Protein AF-A0A9E5SYT3-F1 (afdb_monomer)

Structure (mmCIF, N/CA/C/O backbone):
d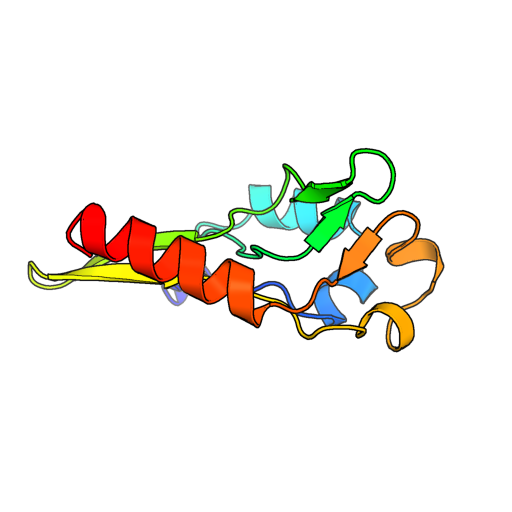ata_AF-A0A9E5SYT3-F1
#
_entry.id   AF-A0A9E5SYT3-F1
#
loop_
_atom_site.group_PDB
_atom_site.id
_atom_site.type_symbol
_atom_site.label_atom_id
_atom_site.label_alt_id
_atom_site.label_comp_id
_atom_site.label_asym_id
_atom_site.label_entity_id
_atom_site.label_seq_id
_atom_site.pdbx_PDB_ins_code
_atom_site.Cartn_x
_atom_site.Cartn_y
_atom_site.Cartn_z
_atom_site.occupancy
_atom_site.B_iso_or_equiv
_atom_site.auth_seq_id
_atom_site.auth_comp_id
_atom_site.auth_asym_id
_atom_site.auth_atom_id
_atom_site.pdbx_PDB_model_num
ATOM 1 N N . MET A 1 1 ? -11.449 -13.613 -3.047 1.00 69.50 1 MET A N 1
ATOM 2 C CA . MET A 1 1 ? -11.213 -13.043 -1.698 1.00 69.50 1 MET A CA 1
ATOM 3 C C . MET A 1 1 ? -12.443 -12.318 -1.151 1.00 69.50 1 MET A C 1
ATOM 5 O O . MET A 1 1 ? -12.751 -12.545 0.011 1.00 69.50 1 MET A O 1
ATOM 9 N N . GLY A 1 2 ? -13.195 -11.557 -1.965 1.00 71.69 2 GLY A N 1
ATOM 10 C CA . GLY A 1 2 ? -14.424 -10.861 -1.527 1.00 71.69 2 GLY A CA 1
ATOM 11 C C . GLY A 1 2 ? -15.448 -11.755 -0.812 1.00 71.69 2 GLY A C 1
ATOM 12 O O . GLY A 1 2 ? -15.815 -11.479 0.323 1.00 71.69 2 GLY A O 1
ATOM 13 N N . LEU A 1 3 ? -15.790 -12.919 -1.384 1.00 78.88 3 LEU A N 1
ATOM 14 C CA . LEU A 1 3 ? -16.726 -13.881 -0.766 1.00 78.88 3 LEU A CA 1
ATOM 15 C C . LEU A 1 3 ? -16.254 -14.478 0.575 1.00 78.88 3 LEU A C 1
ATOM 17 O O . LEU A 1 3 ? -17.072 -14.988 1.333 1.00 78.88 3 LEU A O 1
ATOM 21 N N . ILE A 1 4 ? -14.947 -14.445 0.858 1.00 85.62 4 ILE A N 1
ATOM 22 C CA . ILE A 1 4 ? -14.369 -14.957 2.113 1.00 85.62 4 ILE A CA 1
ATOM 23 C C . ILE A 1 4 ? -14.358 -13.857 3.194 1.00 85.62 4 ILE A C 1
ATOM 25 O O . ILE A 1 4 ? -14.303 -14.169 4.381 1.00 85.62 4 ILE A O 1
ATOM 29 N N . GLY A 1 5 ? -14.453 -12.578 2.806 1.00 88.12 5 GLY A N 1
ATOM 30 C CA . GLY A 1 5 ? -14.522 -11.450 3.739 1.00 88.12 5 GLY A CA 1
ATOM 31 C C . GLY A 1 5 ? -13.164 -10.989 4.274 1.00 88.12 5 GLY A C 1
ATOM 32 O O . GLY A 1 5 ? -13.017 -10.754 5.474 1.00 88.12 5 GLY A O 1
ATOM 33 N N . PHE A 1 6 ? -12.156 -10.872 3.403 1.00 92.69 6 PHE A N 1
ATOM 34 C CA . PHE A 1 6 ? -10.864 -10.277 3.771 1.00 92.69 6 PHE A CA 1
ATOM 35 C C . PHE A 1 6 ? -11.032 -8.792 4.116 1.00 92.69 6 PHE A C 1
ATOM 37 O O . PHE A 1 6 ? -11.773 -8.080 3.448 1.00 92.69 6 PHE A O 1
ATOM 44 N N . SER A 1 7 ? -10.334 -8.321 5.153 1.00 94.50 7 SER A N 1
ATOM 45 C CA . SER A 1 7 ? -10.398 -6.913 5.581 1.00 94.50 7 SER A CA 1
ATOM 46 C C . SER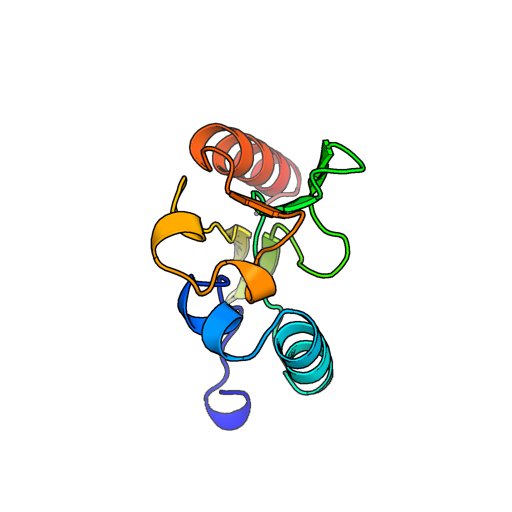 A 1 7 ? -9.378 -6.013 4.883 1.00 94.50 7 SER A C 1
ATOM 48 O O . SER A 1 7 ? -9.611 -4.817 4.759 1.00 94.50 7 SER A O 1
ATOM 50 N N . ALA A 1 8 ? -8.240 -6.577 4.477 1.00 95.56 8 ALA A N 1
ATOM 51 C CA . ALA A 1 8 ? -7.165 -5.912 3.750 1.00 95.56 8 ALA A CA 1
ATOM 52 C C . ALA A 1 8 ? -6.168 -6.963 3.237 1.00 95.56 8 ALA A C 1
ATOM 54 O O . ALA A 1 8 ? -6.163 -8.102 3.717 1.00 95.56 8 ALA A O 1
ATOM 55 N N . MET A 1 9 ? -5.286 -6.564 2.325 1.00 95.75 9 MET A N 1
ATOM 56 C CA . MET A 1 9 ? -4.144 -7.366 1.882 1.00 95.75 9 MET A CA 1
ATOM 57 C C . MET A 1 9 ? -2.916 -6.471 1.724 1.00 95.75 9 MET A C 1
ATOM 59 O O . MET A 1 9 ? -3.021 -5.384 1.171 1.00 95.75 9 MET A O 1
ATOM 63 N N . ALA A 1 10 ? -1.748 -6.923 2.181 1.00 96.56 10 ALA A N 1
ATOM 64 C CA . ALA A 1 10 ? -0.488 -6.264 1.849 1.00 96.56 10 ALA A CA 1
ATOM 65 C C . ALA A 1 10 ? -0.030 -6.684 0.446 1.00 96.56 10 ALA A C 1
ATOM 67 O O . ALA A 1 10 ? -0.137 -7.860 0.097 1.00 96.56 10 ALA A O 1
ATOM 68 N N . ILE A 1 11 ? 0.494 -5.742 -0.336 1.00 95.81 11 ILE A N 1
ATOM 69 C CA . ILE A 1 11 ? 1.112 -6.043 -1.631 1.00 95.81 11 ILE A CA 1
ATOM 70 C C . ILE A 1 11 ? 2.428 -6.789 -1.384 1.00 95.81 11 ILE A C 1
ATOM 72 O O . ILE A 1 11 ? 3.312 -6.298 -0.678 1.00 95.81 11 ILE A O 1
ATOM 76 N N . GLY A 1 12 ? 2.559 -7.973 -1.969 1.00 94.88 12 GLY A N 1
ATOM 77 C CA . GLY A 1 12 ? 3.782 -8.756 -2.018 1.00 94.88 12 GLY A CA 1
ATOM 78 C C . GLY A 1 12 ? 4.542 -8.554 -3.329 1.00 94.88 12 GLY A C 1
ATOM 79 O O . GLY A 1 12 ? 4.162 -7.787 -4.213 1.00 94.88 12 GLY A O 1
ATOM 80 N N . ASN A 1 13 ? 5.676 -9.242 -3.457 1.00 95.06 13 ASN A N 1
ATOM 81 C CA . ASN A 1 13 ? 6.498 -9.159 -4.664 1.00 95.06 13 ASN A CA 1
ATOM 82 C C . ASN A 1 13 ? 5.854 -9.862 -5.869 1.00 95.06 13 ASN A C 1
ATOM 84 O O . ASN A 1 13 ? 6.080 -9.428 -6.993 1.00 95.06 13 ASN A O 1
ATOM 88 N N . HIS A 1 14 ? 5.053 -10.909 -5.650 1.00 96.00 14 HIS A N 1
ATOM 89 C CA . HIS A 1 14 ? 4.427 -11.668 -6.738 1.00 96.00 14 HIS A CA 1
ATOM 90 C C . HIS A 1 14 ? 3.267 -10.928 -7.405 1.00 96.00 14 HIS A C 1
ATOM 92 O O . HIS A 1 14 ? 2.991 -11.179 -8.570 1.00 96.00 14 HIS A O 1
ATOM 98 N N . GLU A 1 15 ? 2.660 -9.937 -6.748 1.00 95.00 15 GLU A N 1
ATOM 99 C CA . GLU A 1 15 ? 1.704 -9.036 -7.405 1.00 95.00 15 GLU A CA 1
ATOM 100 C C . GLU A 1 15 ? 2.317 -8.337 -8.632 1.00 95.00 15 GLU A C 1
ATOM 102 O O . GLU A 1 15 ? 1.622 -8.071 -9.612 1.00 95.00 15 GLU A O 1
ATOM 107 N N . PHE A 1 16 ? 3.633 -8.100 -8.629 1.00 95.88 16 PHE A N 1
ATOM 108 C CA . PHE A 1 16 ? 4.339 -7.477 -9.747 1.00 95.88 16 PHE A CA 1
ATOM 109 C C . PHE A 1 16 ? 4.640 -8.431 -10.907 1.00 95.88 16 PHE A C 1
ATOM 111 O O . PHE A 1 16 ? 5.069 -7.959 -11.963 1.00 95.88 16 PHE A O 1
ATOM 118 N N . ASP A 1 17 ? 4.381 -9.735 -10.780 1.00 93.81 17 ASP A N 1
ATOM 119 C CA . ASP A 1 17 ? 4.480 -10.670 -11.910 1.00 93.81 17 ASP A CA 1
ATOM 120 C C . ASP A 1 17 ? 3.489 -10.293 -13.024 1.00 93.81 17 ASP A C 1
ATOM 122 O O . ASP A 1 17 ? 3.746 -10.543 -14.203 1.00 93.81 17 ASP A O 1
ATOM 126 N N . TRP A 1 18 ? 2.403 -9.602 -12.660 1.00 91.00 18 TRP A N 1
ATOM 127 C CA . TRP A 1 18 ? 1.355 -9.146 -13.569 1.00 91.00 18 TRP A CA 1
ATOM 128 C C . TRP A 1 18 ? 1.457 -7.673 -13.967 1.00 91.00 18 TRP A C 1
ATOM 130 O O . TRP A 1 18 ? 0.574 -7.195 -14.662 1.00 91.00 18 TRP A O 1
ATOM 140 N N . THR A 1 19 ? 2.539 -6.965 -13.621 1.00 93.00 19 THR A N 1
ATOM 141 C CA . THR A 1 19 ? 2.724 -5.510 -13.832 1.00 93.00 19 THR A CA 1
ATOM 142 C C . THR A 1 19 ? 1.881 -4.613 -12.917 1.00 93.00 19 THR A C 1
ATOM 144 O O . THR A 1 19 ? 0.864 -5.019 -12.362 1.00 93.00 19 THR A O 1
ATOM 147 N N . VAL A 1 20 ? 2.301 -3.351 -12.780 1.00 94.00 20 VAL A N 1
ATOM 148 C CA . VAL A 1 20 ? 1.598 -2.342 -11.967 1.00 94.00 20 VAL A CA 1
ATOM 149 C C . VAL A 1 20 ? 0.188 -2.055 -12.489 1.00 94.00 20 VAL A C 1
ATOM 151 O O . VAL A 1 20 ? -0.712 -1.818 -11.689 1.00 94.00 20 VAL A O 1
ATOM 154 N N . ASP A 1 21 ? -0.026 -2.093 -13.804 1.00 94.31 21 ASP A N 1
ATOM 155 C CA . ASP A 1 21 ? -1.337 -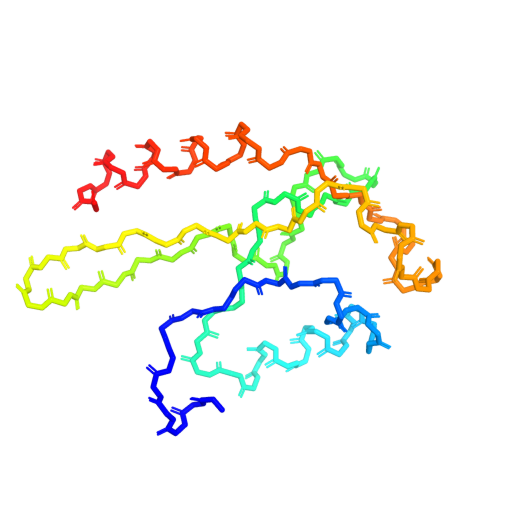1.786 -14.384 1.00 94.31 21 ASP A CA 1
ATOM 156 C C . ASP A 1 21 ? -2.375 -2.844 -13.995 1.00 94.31 21 ASP A C 1
ATOM 158 O O . ASP A 1 21 ? -3.479 -2.495 -13.582 1.00 94.31 21 ASP A O 1
ATOM 162 N N . THR A 1 22 ? -2.001 -4.126 -13.994 1.00 93.25 22 THR A N 1
ATOM 163 C CA . THR A 1 22 ? -2.890 -5.191 -13.508 1.00 93.25 22 THR A CA 1
ATOM 164 C C . THR A 1 22 ? -3.095 -5.127 -11.997 1.00 93.25 22 THR A C 1
ATOM 166 O O . THR A 1 22 ? -4.188 -5.432 -11.528 1.00 93.25 22 THR A O 1
ATOM 169 N N . ILE A 1 23 ? -2.101 -4.694 -11.209 1.00 93.44 23 ILE A N 1
ATOM 170 C CA . ILE A 1 23 ? -2.317 -4.429 -9.775 1.00 93.44 23 ILE A CA 1
ATOM 171 C C . ILE A 1 23 ? -3.407 -3.364 -9.601 1.00 93.44 23 ILE A C 1
ATOM 173 O O . ILE A 1 23 ? -4.348 -3.585 -8.843 1.00 93.44 23 ILE A O 1
ATOM 177 N N . LYS A 1 24 ? -3.315 -2.244 -10.328 1.00 92.38 24 LYS A N 1
ATOM 178 C CA . LYS A 1 24 ? -4.300 -1.152 -10.275 1.00 92.38 24 LYS A CA 1
ATOM 179 C C . LYS A 1 24 ? -5.692 -1.606 -10.710 1.00 92.38 24 LYS A C 1
ATOM 181 O O . LYS A 1 24 ? -6.656 -1.345 -10.002 1.00 92.38 24 LYS A O 1
ATOM 186 N N . GLU A 1 25 ? -5.795 -2.337 -11.817 1.00 92.12 25 GLU A N 1
ATOM 187 C CA . GLU A 1 25 ? -7.067 -2.903 -12.286 1.00 92.12 25 GLU A CA 1
ATOM 188 C C . GLU A 1 25 ? -7.669 -3.864 -11.250 1.00 92.12 25 GLU A C 1
ATOM 190 O O . GLU A 1 25 ? -8.862 -3.819 -10.948 1.00 92.12 25 GLU A O 1
ATOM 195 N N . ASN A 1 26 ? -6.844 -4.715 -10.643 1.00 87.50 26 ASN A N 1
ATOM 196 C CA . ASN A 1 26 ? -7.297 -5.618 -9.594 1.00 87.50 26 ASN A CA 1
ATOM 197 C C . ASN A 1 26 ? -7.824 -4.854 -8.370 1.00 87.50 26 ASN A C 1
ATOM 199 O O . ASN A 1 26 ? -8.786 -5.304 -7.753 1.00 87.50 26 ASN A O 1
ATOM 203 N N . MET A 1 27 ? -7.243 -3.700 -8.028 1.00 86.69 27 MET A N 1
ATOM 204 C CA . MET A 1 27 ? -7.730 -2.864 -6.925 1.00 86.69 27 MET A CA 1
ATOM 205 C C . MET A 1 27 ? -9.131 -2.309 -7.162 1.00 86.69 27 MET A C 1
ATOM 207 O O . MET A 1 27 ? -9.896 -2.197 -6.210 1.00 86.69 27 MET A O 1
ATOM 211 N N . GLU A 1 28 ? -9.491 -2.003 -8.408 1.00 86.62 28 GLU A N 1
ATOM 212 C CA . GLU A 1 28 ? -10.847 -1.559 -8.756 1.00 86.62 28 GLU A CA 1
ATOM 213 C C . GLU A 1 28 ? -11.884 -2.685 -8.611 1.00 86.62 28 GLU A C 1
ATOM 215 O O . GLU A 1 28 ? -13.065 -2.423 -8.391 1.00 86.62 28 GLU A O 1
ATOM 220 N N . ASN A 1 29 ? -11.438 -3.941 -8.695 1.00 86.31 29 ASN A N 1
ATOM 221 C CA . ASN A 1 29 ? -12.283 -5.134 -8.651 1.00 86.31 29 ASN A CA 1
ATOM 222 C C . ASN A 1 29 ? -12.318 -5.826 -7.271 1.00 86.31 29 ASN A C 1
ATOM 224 O O . ASN A 1 29 ? -12.951 -6.876 -7.126 1.00 86.31 29 ASN A O 1
ATOM 228 N N . MET A 1 30 ? -11.626 -5.289 -6.259 1.00 86.38 30 MET A N 1
ATOM 229 C CA . MET A 1 30 ? -11.573 -5.856 -4.908 1.00 86.38 30 MET A CA 1
ATOM 230 C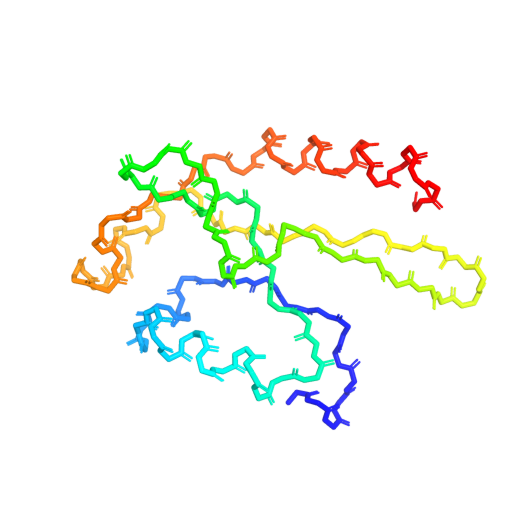 C . MET A 1 30 ? -12.430 -5.070 -3.913 1.00 86.38 30 MET A C 1
ATOM 232 O O . MET A 1 30 ? -12.340 -3.853 -3.811 1.00 86.38 30 MET A O 1
ATOM 236 N N . ASP A 1 31 ? -13.171 -5.793 -3.072 1.00 89.19 31 ASP A N 1
ATOM 237 C CA . ASP A 1 31 ? -13.987 -5.206 -1.996 1.00 89.19 31 ASP A CA 1
ATOM 238 C C . ASP A 1 31 ? -13.177 -4.840 -0.731 1.00 89.19 31 ASP A C 1
ATOM 240 O O . ASP A 1 31 ? -13.745 -4.537 0.320 1.00 89.19 31 ASP A O 1
ATOM 244 N N . PHE A 1 32 ? -11.846 -4.924 -0.786 1.00 91.19 32 PHE A N 1
ATOM 245 C CA . PHE A 1 32 ? -10.939 -4.621 0.322 1.00 91.19 32 PHE A CA 1
ATOM 246 C C . PHE A 1 32 ? -9.674 -3.929 -0.201 1.00 91.19 32 PHE A C 1
ATOM 248 O O . PHE A 1 32 ? -9.264 -4.169 -1.338 1.00 91.19 32 PHE A O 1
ATOM 255 N N . PRO A 1 33 ? -9.021 -3.085 0.616 1.00 92.81 33 PRO A N 1
ATOM 256 C CA . PRO A 1 33 ? -7.865 -2.323 0.168 1.00 92.81 33 PRO A CA 1
ATOM 257 C C . PRO A 1 33 ? -6.609 -3.197 0.037 1.00 92.81 33 PRO A C 1
ATOM 259 O O . PRO A 1 33 ? -6.310 -4.020 0.913 1.00 92.81 33 PRO A O 1
ATOM 262 N N . LEU A 1 34 ? -5.838 -2.943 -1.025 1.00 93.62 34 LEU A N 1
ATOM 263 C CA . LEU A 1 34 ? -4.432 -3.333 -1.115 1.00 93.62 34 LEU A CA 1
ATOM 264 C C . LEU A 1 34 ? -3.556 -2.291 -0.421 1.00 93.62 34 LEU A C 1
ATOM 266 O O . LEU A 1 34 ? -3.719 -1.085 -0.628 1.00 93.62 34 LEU A O 1
ATOM 270 N N . LEU A 1 35 ? -2.629 -2.772 0.402 1.00 97.38 35 LEU A N 1
ATOM 271 C CA . LEU A 1 35 ? -1.848 -1.951 1.308 1.00 97.38 35 LEU A CA 1
ATOM 272 C C . LEU A 1 35 ? -0.344 -2.034 1.029 1.00 97.38 35 LEU A C 1
ATOM 274 O O . LEU A 1 35 ? 0.222 -3.127 0.960 1.00 97.38 35 LEU A O 1
ATOM 278 N N . ALA A 1 36 ? 0.316 -0.882 0.963 1.00 97.56 36 ALA A N 1
ATOM 279 C CA . ALA A 1 36 ? 1.766 -0.745 1.002 1.00 97.56 36 ALA A CA 1
ATOM 280 C C . ALA A 1 36 ? 2.174 0.681 1.394 1.00 97.56 36 ALA A C 1
ATOM 282 O O . ALA A 1 36 ? 1.830 1.643 0.716 1.00 97.56 36 ALA A O 1
ATOM 283 N N . CYS A 1 37 ? 2.961 0.824 2.460 1.00 98.25 37 CYS A N 1
ATOM 284 C CA . CYS A 1 37 ? 3.462 2.123 2.915 1.00 98.25 37 CYS A CA 1
ATOM 285 C C . CYS A 1 37 ? 4.841 2.504 2.351 1.00 98.25 37 CYS A C 1
ATOM 287 O O . CYS A 1 37 ? 5.232 3.664 2.447 1.00 98.25 37 CYS A O 1
ATOM 289 N N . ASN A 1 38 ? 5.585 1.544 1.789 1.00 98.00 38 ASN A N 1
ATOM 290 C CA . ASN A 1 38 ? 7.012 1.688 1.478 1.00 98.00 38 ASN A CA 1
ATOM 291 C C . ASN A 1 38 ? 7.383 1.380 0.013 1.00 98.00 38 ASN A C 1
ATOM 293 O O . ASN A 1 38 ? 8.559 1.159 -0.288 1.00 98.00 38 ASN A O 1
ATOM 297 N N . ILE A 1 39 ? 6.403 1.364 -0.896 1.00 97.81 39 ILE A N 1
ATOM 298 C CA . ILE A 1 39 ? 6.651 1.360 -2.345 1.00 97.81 39 ILE A CA 1
ATOM 299 C C . ILE A 1 39 ? 6.784 2.815 -2.789 1.00 97.81 39 ILE A C 1
ATOM 301 O O . ILE A 1 39 ? 5.827 3.580 -2.700 1.00 97.81 39 ILE A O 1
ATOM 305 N N . ILE A 1 40 ? 7.973 3.193 -3.246 1.00 97.81 40 ILE A N 1
ATOM 306 C CA . ILE A 1 40 ? 8.339 4.577 -3.551 1.00 97.81 40 ILE A CA 1
ATOM 307 C C . ILE A 1 40 ? 8.503 4.742 -5.060 1.00 97.81 40 ILE A C 1
ATOM 309 O O . ILE A 1 40 ? 9.254 3.988 -5.686 1.00 97.81 40 ILE A O 1
ATOM 313 N N . ASP A 1 41 ? 7.849 5.753 -5.628 1.00 97.56 41 ASP A N 1
ATOM 314 C CA . ASP A 1 41 ? 8.109 6.208 -6.994 1.00 97.56 41 ASP A CA 1
ATOM 315 C C . ASP A 1 41 ? 9.458 6.942 -7.025 1.00 97.56 41 ASP A C 1
ATOM 317 O O . ASP A 1 41 ? 9.666 7.941 -6.332 1.00 97.56 41 ASP A O 1
ATOM 321 N N . THR A 1 42 ? 10.406 6.454 -7.826 1.00 96.62 42 THR A N 1
ATOM 322 C CA . THR A 1 42 ? 11.771 7.000 -7.854 1.00 96.62 42 THR A CA 1
ATOM 323 C C . THR A 1 42 ? 11.871 8.375 -8.519 1.00 96.62 42 THR A C 1
ATOM 325 O O . THR A 1 42 ? 12.896 9.035 -8.384 1.00 96.62 42 THR A O 1
ATOM 328 N N . LYS A 1 43 ? 10.849 8.813 -9.267 1.00 97.06 43 LYS A N 1
ATOM 329 C CA . LYS A 1 43 ? 10.802 10.143 -9.895 1.00 97.06 43 LYS A CA 1
ATOM 330 C C . LYS A 1 43 ? 10.365 11.210 -8.899 1.00 97.06 43 LYS A C 1
ATOM 332 O O . LYS A 1 43 ? 10.905 12.312 -8.923 1.00 97.06 43 LYS A O 1
ATOM 337 N N . THR A 1 44 ? 9.383 10.900 -8.054 1.00 97.44 44 THR A N 1
ATOM 338 C CA . THR A 1 44 ? 8.831 11.849 -7.070 1.00 97.44 44 THR A CA 1
ATOM 339 C C . THR A 1 44 ? 9.473 11.707 -5.693 1.00 97.44 44 THR A C 1
ATOM 341 O O . THR A 1 44 ? 9.412 12.634 -4.886 1.00 97.44 44 THR A O 1
ATOM 344 N N . ASN A 1 45 ? 10.101 10.558 -5.427 1.00 96.69 45 ASN A N 1
ATOM 345 C CA . ASN A 1 45 ? 10.609 10.156 -4.121 1.00 96.69 45 ASN A CA 1
ATOM 346 C C . ASN A 1 45 ? 9.514 10.162 -3.035 1.00 96.69 45 ASN A C 1
ATOM 348 O O . ASN A 1 45 ? 9.777 10.483 -1.877 1.00 96.69 45 ASN A O 1
ATOM 352 N N . GLN A 1 46 ? 8.278 9.845 -3.430 1.00 96.75 46 GLN A N 1
ATOM 353 C CA . GLN A 1 46 ? 7.108 9.729 -2.558 1.00 96.75 46 GLN A CA 1
ATOM 354 C C . GLN A 1 46 ? 6.525 8.311 -2.629 1.00 96.75 46 GLN A C 1
ATOM 356 O O . GLN A 1 46 ? 6.753 7.613 -3.625 1.00 96.75 46 GLN A O 1
ATOM 361 N N . PRO A 1 47 ? 5.766 7.873 -1.605 1.00 96.25 47 PRO A N 1
ATOM 362 C CA . PRO A 1 47 ? 4.944 6.676 -1.718 1.00 96.25 47 PRO A CA 1
ATOM 363 C C . PRO A 1 47 ? 4.045 6.735 -2.955 1.00 96.25 47 PRO A C 1
ATOM 365 O O . PRO A 1 47 ? 3.568 7.807 -3.334 1.00 96.25 47 PRO A O 1
ATOM 368 N N . VAL A 1 48 ? 3.831 5.584 -3.585 1.00 95.94 48 VAL A N 1
ATOM 369 C CA . VAL A 1 48 ? 2.912 5.469 -4.721 1.00 95.94 48 VAL A CA 1
ATOM 370 C C . VAL A 1 48 ? 1.489 5.874 -4.332 1.00 95.94 48 VAL A C 1
ATOM 372 O O . VAL A 1 48 ? 1.029 5.585 -3.232 1.00 95.94 48 VAL A O 1
ATOM 375 N N . ASP A 1 49 ? 0.780 6.526 -5.249 1.00 93.44 49 ASP A N 1
ATOM 376 C CA . ASP A 1 49 ? -0.588 7.025 -5.042 1.00 93.44 49 ASP A CA 1
ATOM 377 C C . ASP A 1 49 ? -1.665 5.945 -5.200 1.00 93.44 49 ASP A C 1
ATOM 379 O O . ASP A 1 49 ? -2.793 6.095 -4.735 1.00 93.44 49 ASP A O 1
ATOM 383 N N . TRP A 1 50 ? -1.306 4.847 -5.855 1.00 92.31 50 TRP A N 1
ATOM 384 C CA . TRP A 1 50 ? -2.209 3.754 -6.165 1.00 92.31 50 TRP A CA 1
ATOM 385 C C . TRP A 1 50 ? -2.281 2.692 -5.072 1.00 92.31 50 TRP A C 1
ATOM 387 O O . TRP A 1 50 ? -3.084 1.791 -5.221 1.00 92.31 50 TRP A O 1
ATOM 397 N N . ALA A 1 51 ? -1.506 2.766 -3.985 1.00 94.00 51 ALA A N 1
ATOM 398 C CA . ALA A 1 51 ? -1.629 1.856 -2.843 1.00 94.00 51 ALA A CA 1
ATOM 399 C C . ALA A 1 51 ? -1.863 2.639 -1.550 1.00 94.00 51 ALA A C 1
ATOM 401 O O . ALA A 1 51 ? -1.272 3.691 -1.323 1.00 94.00 51 ALA A O 1
ATOM 402 N N . GLN A 1 52 ? -2.714 2.109 -0.673 1.00 95.81 52 GLN A N 1
ATOM 403 C CA . GLN A 1 52 ? -2.965 2.723 0.629 1.00 95.81 52 GLN A CA 1
ATOM 404 C C . GLN A 1 52 ? -1.862 2.298 1.616 1.00 95.81 52 GLN A C 1
ATOM 406 O O . GLN A 1 52 ? -1.510 1.123 1.658 1.00 95.81 52 GLN A O 1
ATOM 411 N N . PRO A 1 53 ? -1.323 3.174 2.473 1.00 97.88 53 PRO A N 1
ATOM 412 C CA . PRO A 1 53 ? -0.335 2.754 3.471 1.00 97.88 53 PRO A CA 1
ATOM 413 C C . PRO A 1 53 ? -0.942 1.867 4.569 1.00 97.88 53 PRO A C 1
ATOM 415 O O . PRO A 1 53 ? -0.279 0.976 5.108 1.00 97.88 53 PRO A O 1
ATOM 418 N N . TYR A 1 54 ? -2.210 2.111 4.901 1.00 98.38 54 TYR A N 1
ATOM 419 C CA . TYR A 1 54 ? -2.934 1.436 5.968 1.00 98.38 54 TYR A CA 1
ATOM 420 C C . TYR A 1 54 ? -4.444 1.407 5.693 1.00 98.38 54 TYR A C 1
ATOM 422 O O . TYR A 1 54 ? -4.945 2.062 4.783 1.00 98.38 54 TYR A O 1
ATOM 430 N N . THR A 1 55 ? -5.184 0.682 6.528 1.00 97.88 55 THR A N 1
ATOM 431 C CA . THR A 1 55 ? -6.631 0.861 6.699 1.00 97.88 55 THR A CA 1
ATOM 432 C C . THR A 1 55 ? -7.019 0.728 8.172 1.00 97.88 55 THR A C 1
ATOM 434 O O . THR A 1 55 ? -6.220 0.277 8.997 1.00 97.88 55 THR A O 1
ATOM 437 N N . THR A 1 56 ? -8.248 1.109 8.519 1.00 97.94 56 THR A N 1
ATOM 438 C CA . THR A 1 56 ? -8.826 0.845 9.841 1.00 97.94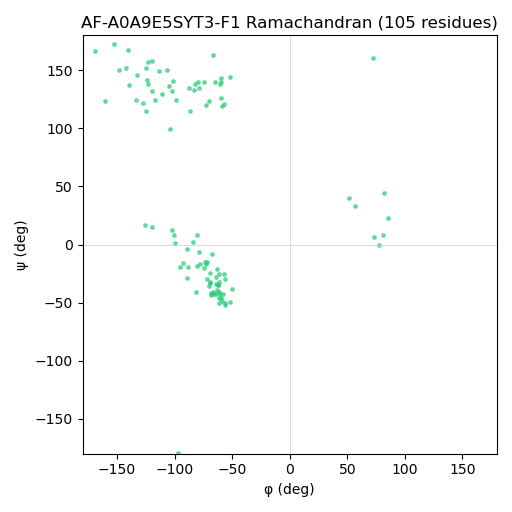 56 THR A CA 1
ATOM 439 C C . THR A 1 56 ? -10.121 0.071 9.713 1.00 97.94 56 THR A C 1
ATOM 441 O O . THR A 1 56 ? -10.965 0.410 8.886 1.00 97.94 56 THR A O 1
ATOM 444 N N . ILE A 1 57 ? -10.315 -0.910 10.587 1.00 97.19 57 ILE A N 1
ATOM 445 C CA . ILE A 1 57 ? -11.587 -1.620 10.736 1.00 97.19 57 ILE A CA 1
ATOM 446 C C . ILE A 1 57 ? -12.076 -1.516 12.176 1.00 97.19 57 ILE A C 1
ATOM 448 O O . ILE A 1 57 ? -11.278 -1.348 13.094 1.00 97.19 57 ILE A O 1
ATOM 452 N N . THR A 1 58 ? -13.380 -1.670 12.387 1.00 97.31 58 THR A N 1
ATOM 453 C CA . THR A 1 58 ? -13.959 -1.770 13.731 1.00 97.31 58 THR A CA 1
ATOM 454 C C . THR A 1 58 ? -14.597 -3.136 13.899 1.00 97.31 58 THR A C 1
ATOM 456 O O . THR A 1 58 ? -15.470 -3.519 13.121 1.00 97.31 58 THR A O 1
ATOM 459 N N . LYS A 1 59 ? -14.187 -3.876 14.930 1.00 95.69 59 LYS A N 1
ATOM 460 C CA . LYS A 1 59 ? -14.734 -5.197 15.247 1.00 95.69 59 LYS A CA 1
ATOM 461 C C . LYS A 1 59 ? -15.044 -5.278 16.733 1.00 95.69 59 LYS A C 1
ATOM 463 O O . LYS A 1 59 ? -14.176 -5.041 17.562 1.00 95.69 59 LYS A O 1
ATOM 468 N N . ASN A 1 60 ? -16.293 -5.604 17.069 1.00 96.25 60 ASN A N 1
ATOM 469 C CA . ASN A 1 60 ? -16.776 -5.698 18.454 1.00 96.25 60 ASN A CA 1
ATOM 470 C C . ASN A 1 60 ? -16.473 -4.442 19.299 1.00 96.25 60 ASN A C 1
ATOM 472 O O . ASN A 1 60 ? -16.085 -4.547 20.457 1.00 96.25 60 ASN A O 1
ATOM 476 N N . GLY A 1 61 ? -16.614 -3.255 18.700 1.00 96.19 61 GLY A N 1
ATOM 477 C CA . GLY A 1 61 ? -16.347 -1.975 19.366 1.00 96.19 61 GLY A CA 1
ATOM 478 C C . GLY A 1 61 ? -14.865 -1.604 19.499 1.00 96.19 61 GLY A C 1
ATOM 479 O O . GLY A 1 61 ? -14.571 -0.530 20.010 1.00 96.19 61 GLY A O 1
ATOM 480 N N . VAL A 1 62 ? -13.942 -2.442 19.020 1.00 97.31 62 VAL A N 1
ATOM 481 C CA . VAL A 1 62 ? -12.502 -2.152 18.986 1.00 97.31 62 VAL A CA 1
ATOM 482 C C . VAL A 1 62 ? -12.125 -1.663 17.592 1.00 97.31 62 VAL A C 1
ATOM 484 O O . VAL A 1 62 ? -12.387 -2.359 16.605 1.00 97.31 62 VAL A O 1
ATOM 487 N N . ARG A 1 63 ? -11.523 -0.474 17.506 1.00 97.94 63 ARG A N 1
ATOM 488 C CA . ARG A 1 63 ? -10.891 0.027 16.280 1.00 97.94 63 ARG A CA 1
ATOM 489 C C . ARG A 1 63 ? -9.526 -0.650 16.138 1.00 97.94 63 ARG A C 1
ATOM 491 O O . ARG A 1 63 ? -8.816 -0.791 17.121 1.00 97.94 63 ARG A O 1
ATOM 498 N N . ILE A 1 64 ? -9.206 -1.130 14.942 1.00 98.38 64 ILE A N 1
ATOM 499 C CA . ILE A 1 64 ? -7.984 -1.877 14.630 1.00 98.38 64 ILE A CA 1
ATOM 500 C C . ILE A 1 64 ? -7.323 -1.203 13.432 1.00 98.38 64 ILE A C 1
ATOM 502 O O . ILE A 1 64 ? -7.936 -1.096 12.366 1.00 98.38 64 ILE A O 1
ATOM 506 N N . GLY A 1 65 ? -6.076 -0.773 13.602 1.00 98.38 65 GLY A N 1
ATOM 507 C CA . GLY A 1 65 ? -5.227 -0.268 12.527 1.00 98.38 65 GLY A CA 1
ATOM 508 C C . GLY A 1 65 ? -4.470 -1.404 11.842 1.00 98.38 65 GLY A C 1
ATOM 509 O O . GLY A 1 65 ? -3.913 -2.273 12.510 1.00 98.38 65 GLY A O 1
ATOM 510 N N . ILE A 1 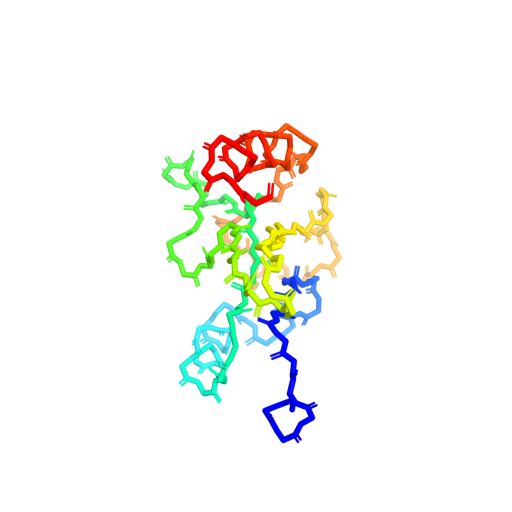66 ? -4.441 -1.40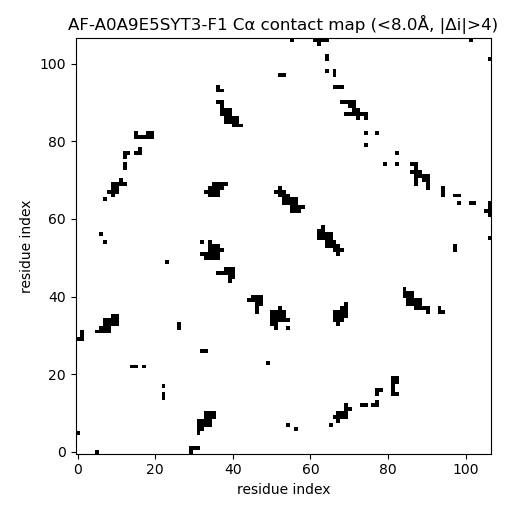5 10.510 1.00 98.56 66 ILE A N 1
ATOM 511 C CA . ILE A 1 66 ? -3.729 -2.401 9.701 1.00 98.56 66 ILE A CA 1
ATOM 512 C C . ILE A 1 66 ? -2.781 -1.659 8.766 1.00 98.56 66 ILE A C 1
ATOM 514 O O . ILE A 1 66 ? -3.243 -0.944 7.884 1.00 98.56 66 ILE A O 1
ATOM 518 N N . VAL A 1 67 ? -1.471 -1.842 8.934 1.00 98.69 67 VAL A N 1
ATOM 519 C CA . VAL A 1 67 ? -0.435 -1.245 8.074 1.00 98.69 67 VAL A CA 1
ATOM 520 C C . VAL A 1 67 ? 0.087 -2.302 7.104 1.00 98.69 67 VAL A C 1
ATOM 522 O O . VAL A 1 67 ? 0.405 -3.415 7.522 1.00 98.69 67 VAL A O 1
ATOM 525 N N . GLY A 1 68 ? 0.179 -1.968 5.815 1.00 98.38 68 GLY A N 1
ATOM 526 C CA . GLY A 1 68 ? 0.756 -2.851 4.798 1.00 98.38 68 GLY A CA 1
ATOM 527 C C . GLY A 1 68 ? 2.181 -2.455 4.446 1.00 98.38 68 GLY A C 1
ATOM 528 O O . GLY A 1 68 ? 2.492 -1.271 4.331 1.00 98.38 68 GLY A O 1
ATOM 529 N N . ALA A 1 69 ? 3.052 -3.436 4.241 1.00 98.12 69 ALA A N 1
ATOM 530 C CA . ALA A 1 69 ? 4.432 -3.207 3.839 1.00 98.12 69 ALA A CA 1
ATOM 531 C C . ALA A 1 69 ? 4.948 -4.354 2.968 1.00 98.12 69 ALA A C 1
ATOM 533 O O . ALA A 1 69 ? 4.559 -5.507 3.158 1.00 98.12 69 ALA A O 1
ATOM 534 N N . ILE A 1 70 ? 5.869 -4.028 2.064 1.00 97.44 70 ILE A N 1
ATOM 535 C CA . ILE A 1 70 ? 6.614 -4.990 1.249 1.00 97.44 70 ILE A CA 1
ATOM 536 C C . ILE A 1 70 ? 8.064 -5.090 1.743 1.00 97.44 70 ILE A C 1
ATOM 538 O O . ILE A 1 70 ? 8.626 -4.126 2.266 1.00 97.44 70 ILE A O 1
ATOM 542 N N . GLY A 1 71 ? 8.697 -6.254 1.592 1.00 95.94 71 GLY A N 1
ATOM 543 C CA . GLY A 1 71 ? 10.100 -6.432 1.970 1.00 95.94 71 GLY A CA 1
ATOM 544 C C . GLY A 1 71 ? 11.045 -5.509 1.188 1.00 95.94 71 GLY A C 1
ATOM 545 O O . GLY A 1 71 ? 10.914 -5.337 -0.026 1.00 95.94 71 GLY A O 1
ATOM 546 N N . GLN A 1 72 ? 12.029 -4.932 1.885 1.00 95.44 72 GLN A N 1
ATOM 547 C CA . GLN A 1 72 ? 13.065 -4.103 1.264 1.00 95.44 72 GLN A CA 1
ATOM 548 C C . GLN A 1 72 ? 13.859 -4.910 0.227 1.00 95.44 72 GLN A C 1
ATOM 550 O O . GLN A 1 72 ? 14.224 -6.058 0.469 1.00 95.44 72 GLN A O 1
ATOM 555 N N . GLY A 1 73 ? 14.181 -4.293 -0.912 1.00 87.56 73 GLY A N 1
ATOM 556 C CA . GLY A 1 73 ? 15.088 -4.882 -1.909 1.00 87.56 73 GLY A CA 1
ATOM 557 C C . GLY A 1 73 ? 14.510 -6.044 -2.729 1.00 87.56 73 GLY A C 1
ATOM 558 O O . GLY A 1 73 ? 15.228 -6.626 -3.547 1.00 87.56 73 GLY A O 1
ATOM 559 N N . LEU A 1 74 ? 13.215 -6.353 -2.582 1.00 94.38 74 LEU A N 1
ATOM 560 C CA . LEU A 1 74 ? 12.553 -7.415 -3.353 1.00 94.38 74 LEU A CA 1
ATOM 561 C C . LEU A 1 74 ? 12.425 -7.106 -4.854 1.00 94.38 74 LEU A C 1
ATOM 563 O O . LEU A 1 74 ? 12.105 -8.009 -5.621 1.00 94.38 74 LEU A O 1
ATOM 567 N N . THR A 1 75 ? 12.750 -5.889 -5.306 1.00 92.81 75 THR A N 1
ATOM 568 C CA . THR A 1 75 ? 12.823 -5.551 -6.741 1.00 92.81 75 THR A CA 1
ATOM 569 C C . THR A 1 75 ? 13.798 -6.443 -7.511 1.00 92.81 75 THR A C 1
ATOM 571 O O . THR A 1 75 ? 13.613 -6.662 -8.701 1.00 92.81 75 THR A O 1
ATOM 574 N N . THR A 1 76 ? 14.804 -7.008 -6.837 1.00 92.81 76 THR A N 1
ATOM 575 C CA . THR A 1 76 ? 15.760 -7.957 -7.436 1.00 92.81 76 THR A CA 1
ATOM 576 C C . THR A 1 76 ? 15.175 -9.349 -7.697 1.00 92.81 76 THR A C 1
ATOM 578 O O . THR A 1 76 ? 15.758 -10.121 -8.453 1.00 92.81 76 THR A O 1
ATOM 581 N N . SER A 1 77 ? 14.020 -9.664 -7.104 1.00 93.62 77 SER A N 1
ATOM 582 C CA . SER A 1 77 ? 13.293 -10.925 -7.283 1.00 93.62 77 SER A CA 1
ATOM 583 C C . SER A 1 77 ? 12.094 -10.788 -8.234 1.00 93.62 77 SER A C 1
ATOM 585 O O . SER A 1 77 ? 11.248 -11.679 -8.277 1.00 93.62 77 SER A O 1
ATOM 587 N N . ILE A 1 78 ? 11.996 -9.673 -8.963 1.00 95.25 78 ILE A N 1
ATOM 588 C CA . ILE A 1 78 ? 10.904 -9.348 -9.886 1.00 95.25 78 ILE A CA 1
ATOM 589 C C . ILE A 1 78 ? 11.510 -9.047 -11.263 1.00 95.25 78 ILE A C 1
ATOM 591 O O . ILE A 1 78 ? 12.653 -8.595 -11.367 1.00 95.25 78 ILE A O 1
ATOM 595 N N . LEU A 1 79 ? 10.757 -9.280 -12.342 1.00 95.50 79 LEU A N 1
ATOM 596 C CA . LEU A 1 79 ? 11.171 -8.850 -13.678 1.00 95.50 79 LEU A CA 1
ATOM 597 C C . L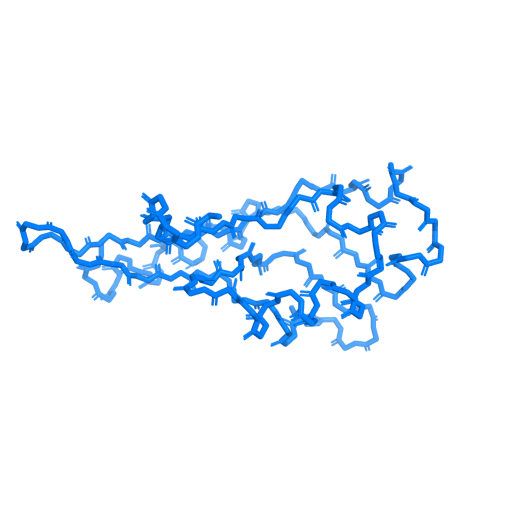EU A 1 79 ? 11.418 -7.335 -13.695 1.00 95.50 79 LEU A C 1
ATOM 599 O O . LEU A 1 79 ? 10.507 -6.548 -13.446 1.00 95.50 79 LEU A O 1
ATOM 603 N N . ALA A 1 80 ? 12.645 -6.928 -14.034 1.00 94.62 80 ALA A N 1
ATOM 604 C CA . ALA A 1 80 ? 13.075 -5.528 -13.983 1.00 94.62 80 ALA A CA 1
ATOM 605 C C . ALA A 1 80 ? 12.127 -4.532 -14.692 1.00 94.62 80 ALA A C 1
ATOM 607 O O . ALA A 1 80 ? 11.909 -3.455 -14.137 1.00 94.62 80 ALA A O 1
ATOM 608 N N . PRO A 1 81 ? 11.512 -4.854 -15.853 1.00 95.75 81 PRO A N 1
ATOM 609 C CA . PRO A 1 81 ? 10.532 -3.964 -16.478 1.00 95.75 81 PRO A CA 1
ATOM 610 C C . PRO A 1 81 ? 9.287 -3.695 -15.619 1.00 95.75 81 PRO A C 1
ATOM 612 O O . PRO A 1 81 ? 8.751 -2.593 -15.668 1.00 95.75 81 PRO A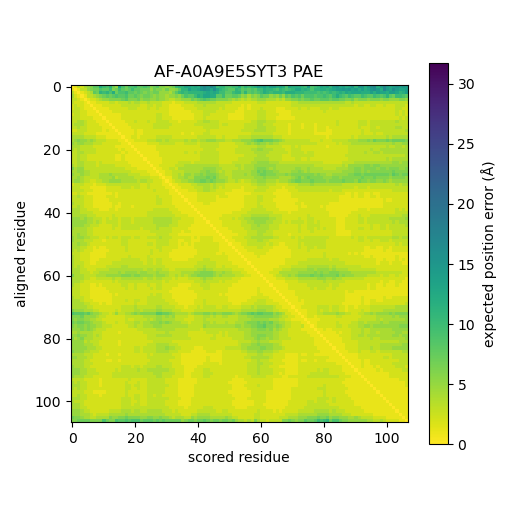 O 1
ATOM 615 N N . ASN A 1 82 ? 8.846 -4.658 -14.806 1.00 96.00 82 ASN A N 1
ATOM 616 C CA . ASN A 1 82 ? 7.592 -4.572 -14.045 1.00 96.00 82 ASN A CA 1
ATOM 617 C C . ASN A 1 82 ? 7.704 -3.686 -12.797 1.00 96.00 82 ASN A C 1
ATOM 619 O O . ASN A 1 82 ? 6.692 -3.267 -12.242 1.00 96.00 82 ASN A O 1
ATOM 623 N N . VAL A 1 83 ? 8.930 -3.402 -12.357 1.00 95.12 83 VAL A N 1
ATOM 624 C CA . VAL A 1 83 ? 9.245 -2.531 -11.211 1.00 95.12 83 VAL A CA 1
ATOM 625 C C . VAL A 1 83 ? 10.095 -1.332 -11.624 1.00 95.12 83 VAL A C 1
ATOM 627 O O . VAL A 1 83 ? 10.688 -0.657 -10.783 1.00 95.12 83 VAL A O 1
ATOM 630 N N . ALA A 1 84 ? 10.178 -1.055 -12.927 1.00 95.00 84 ALA A N 1
ATOM 631 C CA . ALA A 1 84 ? 10.924 0.081 -13.437 1.00 95.00 84 ALA A CA 1
ATOM 632 C C . ALA A 1 84 ? 10.366 1.388 -12.851 1.00 95.00 84 ALA A C 1
ATOM 634 O O . ALA A 1 84 ? 9.176 1.678 -12.951 1.00 95.00 84 ALA A O 1
ATOM 635 N N . GLY A 1 85 ? 11.242 2.189 -12.241 1.00 95.44 85 GLY A N 1
ATOM 636 C CA . GLY A 1 85 ? 10.852 3.440 -11.586 1.00 95.44 85 GLY A CA 1
ATOM 637 C C . GLY A 1 85 ? 10.279 3.279 -10.174 1.00 95.44 85 GLY A C 1
ATOM 638 O O . GLY A 1 85 ? 9.802 4.261 -9.610 1.00 95.44 85 GLY A O 1
ATOM 639 N N . LEU A 1 86 ? 10.337 2.076 -9.594 1.00 97.00 86 LEU A N 1
ATOM 640 C CA . LEU A 1 86 ? 9.941 1.813 -8.214 1.00 97.00 86 LEU A CA 1
ATOM 641 C C . LEU A 1 86 ? 11.143 1.413 -7.358 1.00 97.00 86 LEU A C 1
ATOM 643 O O . LEU A 1 86 ? 12.086 0.763 -7.814 1.00 97.00 86 LEU A O 1
ATOM 647 N N . SER A 1 87 ? 11.079 1.759 -6.078 1.00 96.62 87 SER A N 1
ATOM 648 C CA . SER A 1 87 ? 11.968 1.218 -5.054 1.00 96.62 87 SER A CA 1
ATOM 649 C C . SER A 1 87 ? 11.162 0.776 -3.839 1.00 96.62 87 SER A C 1
ATOM 651 O O . SER A 1 87 ? 10.140 1.374 -3.509 1.00 96.62 87 SER A O 1
ATOM 653 N N . PHE A 1 88 ? 11.609 -0.291 -3.180 1.00 97.50 88 PHE A N 1
ATOM 654 C CA . PHE A 1 88 ? 10.992 -0.775 -1.945 1.00 97.50 88 PHE A CA 1
ATOM 655 C C . PHE A 1 88 ? 11.888 -0.369 -0.783 1.00 97.50 88 PHE A C 1
ATOM 657 O O . PHE A 1 88 ? 12.932 -0.989 -0.546 1.00 97.50 88 PHE A O 1
ATOM 664 N N . ALA A 1 89 ? 11.508 0.719 -0.113 1.00 96.88 89 ALA A N 1
ATOM 665 C CA . ALA A 1 89 ? 12.262 1.283 0.998 1.00 96.88 89 ALA A CA 1
ATOM 666 C C . ALA A 1 89 ? 12.257 0.333 2.205 1.00 96.88 89 ALA A C 1
ATOM 668 O O . ALA A 1 89 ? 11.433 -0.578 2.292 1.00 96.88 89 ALA A O 1
ATOM 669 N N . ASN A 1 90 ? 13.172 0.541 3.156 1.00 97.19 90 ASN A N 1
ATOM 670 C CA . ASN A 1 90 ? 13.122 -0.192 4.419 1.00 97.19 90 ASN A CA 1
ATOM 671 C C . ASN A 1 90 ? 11.778 0.094 5.117 1.00 97.19 90 ASN A C 1
ATOM 673 O O . ASN A 1 90 ? 11.512 1.258 5.423 1.00 97.19 90 ASN A O 1
ATOM 677 N N . PRO A 1 91 ? 10.932 -0.919 5.371 1.00 97.44 91 PRO A N 1
ATOM 678 C CA . PRO A 1 91 ? 9.586 -0.678 5.874 1.00 97.44 91 PRO A CA 1
ATOM 679 C C . PRO A 1 91 ? 9.560 -0.226 7.336 1.00 97.44 91 PRO A C 1
ATOM 681 O O . PRO A 1 91 ? 8.540 0.297 7.767 1.00 97.44 91 PRO A O 1
ATOM 684 N N . ASN A 1 92 ? 10.640 -0.405 8.107 1.00 97.94 92 ASN A N 1
ATOM 685 C CA . ASN A 1 92 ? 10.615 -0.244 9.562 1.00 97.94 92 ASN A CA 1
ATOM 686 C C . ASN A 1 92 ? 10.107 1.133 9.996 1.00 97.94 92 ASN A C 1
ATOM 688 O O . ASN A 1 92 ? 9.181 1.205 10.799 1.00 97.94 92 ASN A O 1
ATOM 692 N N . GLN A 1 93 ? 10.683 2.213 9.458 1.00 97.31 93 GLN A N 1
ATOM 693 C CA . GLN A 1 93 ? 10.279 3.562 9.860 1.00 97.31 93 GLN A CA 1
ATOM 694 C C . GLN A 1 93 ? 8.859 3.885 9.385 1.00 97.31 93 GLN A C 1
ATOM 696 O O . GLN A 1 93 ? 8.054 4.351 10.179 1.00 97.31 93 GLN A O 1
ATOM 701 N N . TYR A 1 94 ? 8.513 3.533 8.142 1.00 97.94 94 TYR A N 1
ATOM 702 C CA . TYR A 1 94 ? 7.161 3.731 7.609 1.00 97.94 94 TYR A CA 1
ATOM 703 C C . TYR A 1 94 ? 6.098 3.019 8.452 1.00 97.94 94 TYR A C 1
ATOM 705 O O . TYR A 1 94 ? 5.049 3.587 8.741 1.00 97.94 94 TYR A O 1
ATOM 713 N N . VAL A 1 95 ? 6.366 1.780 8.874 1.00 98.56 95 VAL A N 1
ATOM 714 C CA . VAL A 1 95 ? 5.445 1.013 9.718 1.00 98.56 95 VAL A CA 1
ATOM 715 C C . VAL A 1 95 ? 5.300 1.650 11.096 1.00 98.56 95 VAL A C 1
ATOM 717 O O . VAL A 1 95 ? 4.180 1.728 11.594 1.00 98.56 95 VAL A O 1
ATOM 720 N N . ILE A 1 96 ? 6.398 2.112 11.705 1.00 98.62 96 ILE A N 1
ATOM 721 C CA . ILE A 1 96 ? 6.361 2.812 12.997 1.00 98.62 96 ILE A CA 1
ATOM 722 C C . ILE A 1 96 ? 5.529 4.094 12.881 1.00 98.62 96 ILE A C 1
ATOM 724 O O . ILE A 1 96 ? 4.592 4.266 13.657 1.00 98.62 96 ILE A O 1
ATOM 728 N N . ASP A 1 97 ? 5.804 4.931 11.880 1.00 98.50 97 ASP A N 1
ATOM 729 C CA . ASP A 1 97 ? 5.121 6.214 11.683 1.00 98.50 97 ASP A CA 1
ATOM 730 C C . ASP A 1 97 ? 3.608 6.022 11.501 1.00 98.50 97 ASP A C 1
ATOM 732 O O . ASP A 1 97 ? 2.801 6.689 12.154 1.00 98.50 97 ASP A O 1
ATOM 736 N N . TRP A 1 98 ? 3.201 5.061 10.662 1.00 98.56 98 TRP A N 1
ATOM 737 C CA . TRP A 1 98 ? 1.783 4.762 10.461 1.00 98.56 98 TRP A CA 1
ATOM 738 C C . TRP A 1 98 ? 1.136 4.105 11.678 1.00 98.56 98 TRP A C 1
ATOM 740 O O . TRP A 1 98 ? -0.021 4.399 11.974 1.00 98.56 98 TRP A O 1
ATOM 750 N N . ALA A 1 99 ? 1.851 3.250 12.411 1.00 98.56 99 ALA A N 1
ATOM 751 C CA . ALA A 1 99 ? 1.333 2.668 13.645 1.00 98.56 99 ALA A CA 1
ATOM 752 C C . ALA A 1 99 ? 1.089 3.740 14.718 1.00 98.56 99 ALA A C 1
ATOM 754 O O . ALA A 1 99 ? 0.053 3.712 15.381 1.00 98.56 99 ALA A O 1
ATOM 755 N N . ASP A 1 100 ? 2.004 4.696 14.872 1.00 98.69 100 ASP A N 1
ATOM 756 C CA . ASP A 1 100 ? 1.864 5.791 15.834 1.00 98.69 100 ASP A CA 1
ATOM 757 C C . ASP A 1 100 ? 0.740 6.751 15.440 1.00 98.69 100 ASP A C 1
ATOM 759 O O . ASP A 1 100 ? -0.083 7.112 16.285 1.00 98.69 100 ASP A O 1
ATOM 763 N N . TYR A 1 101 ? 0.627 7.076 14.149 1.00 98.50 101 TYR A N 1
ATOM 764 C CA . TYR A 1 101 ? -0.511 7.822 13.621 1.00 98.50 101 TYR A CA 1
ATOM 765 C C . TYR A 1 101 ? -1.843 7.117 13.931 1.00 98.50 101 TYR A C 1
ATOM 767 O O . TYR A 1 101 ? -2.746 7.725 14.503 1.00 98.50 101 TYR A O 1
ATOM 775 N N . LEU A 1 102 ? -1.959 5.818 13.641 1.00 98.56 102 LEU A N 1
ATOM 776 C CA . LEU A 1 102 ? -3.198 5.063 13.859 1.00 98.56 102 LEU A CA 1
ATOM 777 C C . LEU A 1 102 ? -3.590 4.984 15.337 1.00 98.56 102 LEU A C 1
ATOM 779 O O . LEU A 1 102 ? -4.769 5.135 15.660 1.00 98.56 102 LEU A O 1
ATOM 783 N N . ARG A 1 103 ? -2.613 4.816 16.236 1.00 98.19 103 ARG A N 1
ATOM 784 C CA . ARG A 1 103 ? -2.845 4.889 17.688 1.00 98.19 103 ARG A CA 1
ATOM 785 C C . ARG A 1 103 ? -3.349 6.262 18.114 1.00 98.19 103 ARG A C 1
ATOM 787 O O . ARG A 1 103 ? -4.247 6.344 18.948 1.00 98.19 103 ARG A O 1
ATOM 794 N N . SER A 1 104 ? -2.799 7.338 17.545 1.00 98.19 104 SER A N 1
ATOM 795 C CA . SER A 1 104 ? -3.256 8.704 17.841 1.00 98.19 104 SER A CA 1
ATOM 796 C C . SER A 1 104 ? -4.702 8.949 17.390 1.00 98.19 104 SER A C 1
ATOM 798 O O . SER A 1 104 ? -5.436 9.683 18.047 1.00 98.19 104 SER A O 1
ATOM 800 N N . GLU A 1 105 ? -5.142 8.234 16.352 1.00 97.44 105 GLU A N 1
ATOM 801 C CA . GLU A 1 105 ? -6.519 8.227 15.851 1.00 97.44 105 GLU A CA 1
ATOM 802 C C . GLU A 1 105 ? -7.438 7.247 16.618 1.00 97.44 105 GLU A C 1
ATOM 804 O O . GLU A 1 105 ? -8.619 7.102 16.292 1.00 97.44 105 GLU A O 1
ATOM 809 N N . GLY A 1 106 ? -6.933 6.566 17.651 1.00 95.25 106 GLY A N 1
ATOM 810 C CA . GLY A 1 106 ? -7.717 5.689 18.526 1.00 95.25 106 GLY A CA 1
ATOM 811 C C . GLY A 1 106 ? -7.902 4.259 18.018 1.00 95.25 106 GLY A C 1
ATOM 812 O O . GLY A 1 106 ? -8.882 3.614 18.396 1.00 95.25 106 GLY A O 1
ATOM 813 N N . ALA A 1 107 ? -7.018 3.792 17.134 1.00 91.69 107 ALA A N 1
ATOM 814 C CA . ALA A 1 107 ? -6.901 2.385 16.752 1.00 91.69 107 ALA A CA 1
ATOM 815 C C . ALA A 1 107 ? -5.933 1.594 17.652 1.00 91.69 107 ALA A C 1
ATOM 817 O O . ALA A 1 107 ? -5.177 2.219 18.431 1.00 91.69 107 ALA A O 1
#

pLDDT: mean 94.71, std 4.85, range [69.5, 98.69]

Mean predicted aligned error: 2.83 Å

Secondary structure (DSSP, 8-state):
-GGGT---EE--SGGGGGHHHHHHHHHHT-SS-EE-SSEEETTTTEE-TTSBSEEEEEETTEEEEEE----TTGGGGS-GGGGTTEEE--HHHHHHHHHHHHHHTT-

Solvent-accessible surface area (backbone atoms only — not comparable to full-atom values): 6110 Å² total; per-residue (Å²): 103,63,94,79,63,59,80,61,44,55,49,57,69,70,57,40,78,62,24,60,68,50,47,53,55,49,51,78,74,44,87,40,55,54,14,31,45,29,47,24,30,65,87,79,73,38,61,46,89,88,39,38,41,54,53,74,50,75,58,97,90,41,48,42,61,46,76,18,54,40,66,53,64,47,67,80,80,41,65,62,81,43,46,63,65,53,43,44,40,73,34,66,63,52,52,50,55,53,50,54,52,33,43,76,73,62,56

Sequence (107 aa):
MGLIGFSAMAIGNHEFDWTVDTIKENMENMDFPLLACNIIDTKTNQPVDWAQPYTTITKNGVRIGIVGAIGQGLTTSILAPNVAGLSFANPNQYVIDWADYLRSEGA

Foldseek 3Di:
DVVVDDAEEADEQVCLQVAPVVVLVVQVVDPHFYAAQFKAQQVVRHHDPSHHQWDWDADPNAIDIGGHHYDFPCCVVHDVVRQPRIGGDHCVVSVVVSVVVVVVVRD

Nearest PDB structures (foldseek):
  1oid-assembly2_B  TM=9.225E-01  e=6.764E-08  Escherichia coli
  1hpu-assembly2_B  TM=9.462E-01  e=1.708E-07  Escherichia coli
  2z1a-assembly1_A  TM=8.296E-01  e=4.086E-06  Thermus thermophilus HB8
  3ztv-assembly1_A  TM=7.548E-01  e=2.407E-06  Haemophilus influenzae Rd KW20
  3zu0-assembly1_B  TM=7.260E-01  e=5.687E-06  Haemophilus influenzae Rd KW20

Radius of gyration: 14.3 Å; Cα contacts (8 Å, |Δi|>4): 183; chains: 1; bounding box: 32×27×36 Å